Protein AF-A0A7H4M801-F1 (afdb_monomer)

InterPro domains:
  IPR002725 YgjP-like, metallopeptidase domain [PF01863] (8-47)
  IPR053136 UTP pyrophosphatase-like [PTHR30399] (2-62)

Radius of gyration: 12.74 Å; Cα contacts (8 Å, |Δi|>4): 32; chains: 1; bounding box: 30×20×32 Å

pLDDT: mean 92.6, std 11.76, range [46.81, 98.75]

Foldseek 3Di:
DVVVVVPDDPLLVQLVVLLVVLCVPDVDPDPSSVVSSCVSPVCNVVSVVVNVVVVVVVVVVVVD

Secondary structure (DSSP, 8-state):
-TTTTTSS-HHHHHHHHHHHHHHTT--SSSHHHHHHHHHH-TTHHHHHHHHHHHHHHHHHHTT-

Organism: Klebsiella variicola (NCBI:txid244366)

Mean predicted aligned error: 3.65 Å

Sequence (64 aa):
MATVFRDAPEAFLRMIVVHELAHLKEKDHNKAFYQLCCHMEPQYHQLEFDTRLWLTHLSLNRSA

Solvent-accessible surface area (backbone atoms only — not comparable to full-atom values): 3723 Å² total; per-residue (Å²): 116,82,70,60,66,76,77,47,57,69,64,42,53,50,36,50,52,42,51,60,57,32,45,78,79,32,82,57,96,45,73,68,28,52,52,51,29,38,70,80,33,83,57,35,70,60,36,49,51,51,40,53,51,50,54,50,52,52,53,57,65,73,73,110

Structure (mmCIF, N/CA/C/O backbone):
data_AF-A0A7H4M801-F1
#
_entry.id   AF-A0A7H4M801-F1
#
loop_
_atom_site.group_PDB
_atom_site.id
_atom_site.type_symbol
_atom_site.label_atom_id
_atom_site.label_alt_id
_atom_site.label_comp_id
_atom_site.label_asym_id
_atom_site.label_entity_id
_atom_site.label_seq_id
_atom_site.pdbx_PDB_ins_code
_atom_site.Cartn_x
_atom_site.Cartn_y
_atom_site.Cartn_z
_atom_site.occupancy
_atom_site.B_iso_or_equiv
_atom_site.auth_seq_id
_atom_site.auth_comp_id
_atom_site.auth_asym_id
_atom_site.auth_atom_id
_atom_site.pdbx_PDB_model_num
ATOM 1 N N . MET A 1 1 ? 1.218 8.630 -15.161 1.00 52.44 1 MET A N 1
ATOM 2 C CA . MET A 1 1 ? 0.454 8.013 -14.057 1.00 52.44 1 MET A CA 1
ATOM 3 C C . MET A 1 1 ? -0.668 7.109 -14.569 1.00 52.44 1 MET A C 1
ATOM 5 O O . MET A 1 1 ? -0.575 5.919 -14.333 1.00 52.44 1 MET A O 1
ATOM 9 N N . ALA A 1 2 ? -1.649 7.587 -15.349 1.00 58.00 2 ALA A N 1
ATOM 10 C CA . ALA A 1 2 ? -2.819 6.777 -15.748 1.00 58.00 2 ALA A CA 1
ATOM 11 C C . ALA A 1 2 ? -2.532 5.483 -16.546 1.00 58.00 2 ALA A C 1
ATOM 13 O O . ALA A 1 2 ? -3.290 4.525 -16.443 1.00 58.00 2 ALA A O 1
ATOM 14 N N . THR A 1 3 ? -1.444 5.416 -17.321 1.00 65.00 3 THR A N 1
ATOM 15 C CA . THR A 1 3 ? -1.100 4.194 -18.069 1.00 65.00 3 THR A CA 1
ATOM 16 C C . THR A 1 3 ? -0.570 3.073 -17.182 1.00 65.00 3 THR A C 1
ATOM 18 O O . THR A 1 3 ? -0.745 1.916 -17.531 1.00 65.00 3 THR A O 1
ATOM 21 N N . VAL A 1 4 ? 0.017 3.383 -16.017 1.00 76.06 4 VAL A N 1
ATOM 22 C CA . VAL A 1 4 ? 0.631 2.360 -15.152 1.00 76.06 4 VAL A CA 1
ATOM 23 C C . VAL A 1 4 ? -0.409 1.412 -14.555 1.00 76.06 4 VAL A C 1
ATOM 25 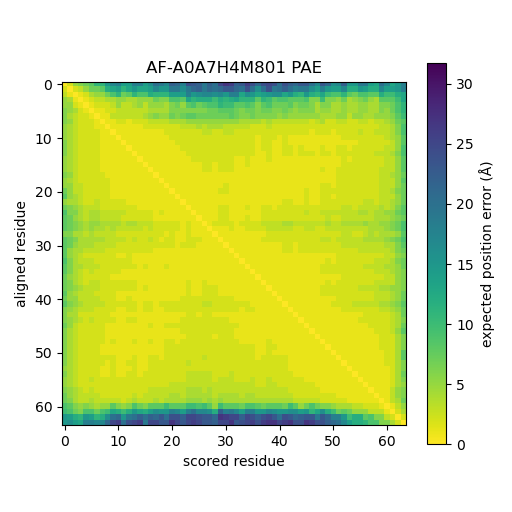O O . VAL A 1 4 ? -0.115 0.246 -14.336 1.00 76.06 4 VAL A O 1
ATOM 28 N N . PHE A 1 5 ? -1.636 1.896 -14.344 1.00 83.00 5 PHE A N 1
ATOM 29 C CA . PHE A 1 5 ? -2.723 1.093 -13.789 1.00 83.00 5 PHE A CA 1
ATOM 30 C C . PHE A 1 5 ? -3.323 0.119 -14.804 1.00 83.00 5 PHE A C 1
ATOM 32 O O . PHE A 1 5 ? -3.875 -0.897 -14.405 1.00 83.00 5 PHE A O 1
ATOM 39 N N . ARG A 1 6 ? -3.207 0.397 -16.110 1.00 85.56 6 ARG A N 1
ATOM 40 C CA . ARG A 1 6 ? -3.713 -0.509 -17.152 1.00 85.56 6 ARG A CA 1
ATOM 41 C C . ARG A 1 6 ? -2.958 -1.837 -17.161 1.00 85.56 6 ARG A C 1
ATOM 43 O O . ARG A 1 6 ? -3.573 -2.873 -17.372 1.00 85.56 6 ARG A O 1
ATOM 50 N N . ASP A 1 7 ? -1.653 -1.773 -16.919 1.00 87.12 7 ASP A N 1
ATOM 51 C CA . ASP A 1 7 ? -0.744 -2.918 -17.010 1.00 87.12 7 ASP A CA 1
ATOM 52 C C . ASP A 1 7 ? -0.393 -3.496 -15.626 1.00 87.12 7 ASP A C 1
ATOM 54 O O . ASP A 1 7 ? 0.443 -4.393 -15.511 1.00 87.12 7 ASP A O 1
ATOM 58 N N . ALA A 1 8 ? -0.998 -2.967 -14.557 1.00 91.19 8 ALA A N 1
ATOM 59 C CA . ALA A 1 8 ? -0.744 -3.424 -13.200 1.00 91.19 8 ALA A CA 1
ATOM 60 C C . ALA A 1 8 ? -1.443 -4.772 -12.929 1.00 91.19 8 ALA A C 1
ATOM 62 O O . ALA A 1 8 ? -2.609 -4.943 -13.294 1.00 91.19 8 ALA A O 1
ATOM 63 N N . PRO A 1 9 ? -0.780 -5.714 -12.234 1.00 95.62 9 PRO A N 1
ATOM 64 C CA . PRO A 1 9 ? -1.427 -6.905 -11.695 1.00 95.62 9 PRO A CA 1
ATOM 65 C C . PRO A 1 9 ? -2.680 -6.580 -10.870 1.00 95.62 9 PRO A C 1
ATOM 67 O O . PRO A 1 9 ? -2.705 -5.606 -10.113 1.00 95.62 9 PRO A O 1
ATOM 70 N N . GLU A 1 10 ? -3.696 -7.445 -10.945 1.00 96.56 10 GLU A N 1
ATOM 71 C CA . GLU A 1 10 ? -4.974 -7.269 -10.236 1.00 96.56 10 GLU A CA 1
ATOM 72 C C . GLU A 1 10 ? -4.785 -7.043 -8.726 1.00 96.56 10 GLU A C 1
ATOM 74 O O . GLU A 1 10 ? -5.434 -6.182 -8.132 1.00 96.56 10 GLU A O 1
ATOM 79 N N . ALA A 1 11 ? -3.854 -7.772 -8.106 1.00 97.31 11 ALA A N 1
ATOM 80 C CA . ALA A 1 11 ? -3.571 -7.651 -6.680 1.00 97.31 11 ALA A CA 1
ATOM 81 C C . ALA A 1 11 ? -3.081 -6.241 -6.290 1.00 97.31 11 ALA A C 1
ATOM 83 O O . ALA A 1 11 ? -3.432 -5.738 -5.223 1.00 97.31 11 ALA A O 1
ATOM 84 N N . PHE A 1 12 ? -2.335 -5.562 -7.169 1.00 97.06 12 PHE A N 1
ATOM 85 C CA . PHE A 1 12 ? -1.877 -4.190 -6.926 1.00 97.06 12 PHE A CA 1
ATOM 86 C C . PHE A 1 12 ? -3.030 -3.199 -7.060 1.00 97.06 12 PHE A C 1
ATOM 88 O O . PHE A 1 12 ? -3.175 -2.307 -6.228 1.00 97.06 12 PHE A O 1
ATOM 95 N N . LEU A 1 13 ? -3.898 -3.391 -8.059 1.00 96.38 13 LEU A N 1
ATOM 96 C CA . LEU A 1 13 ? -5.107 -2.579 -8.223 1.00 96.38 13 LEU A CA 1
ATOM 97 C C . LEU A 1 13 ? -6.027 -2.693 -7.005 1.00 96.38 13 LEU A C 1
ATOM 99 O O . LEU A 1 13 ? -6.542 -1.686 -6.526 1.00 96.38 13 LEU A O 1
ATOM 103 N N . ARG A 1 14 ? -6.183 -3.902 -6.461 1.00 96.75 14 ARG A N 1
ATOM 104 C CA . ARG A 1 14 ? -6.954 -4.142 -5.239 1.00 96.75 14 ARG A CA 1
ATOM 105 C C . ARG A 1 14 ? -6.361 -3.419 -4.035 1.00 96.75 14 ARG A C 1
ATOM 107 O O . ARG A 1 14 ? -7.102 -2.753 -3.317 1.00 96.75 14 ARG A O 1
ATOM 114 N N . MET A 1 15 ? -5.043 -3.501 -3.848 1.00 97.81 15 MET A N 1
ATOM 115 C CA . MET A 1 15 ? -4.350 -2.772 -2.783 1.00 97.81 15 MET A CA 1
ATOM 116 C C . MET A 1 15 ? -4.578 -1.262 -2.901 1.00 97.81 15 MET A C 1
ATOM 118 O O . MET A 1 15 ? -4.950 -0.635 -1.912 1.00 97.81 15 MET A O 1
ATOM 122 N N . ILE A 1 16 ? -4.443 -0.697 -4.107 1.00 97.06 16 ILE A N 1
ATOM 123 C CA . ILE A 1 16 ? -4.678 0.73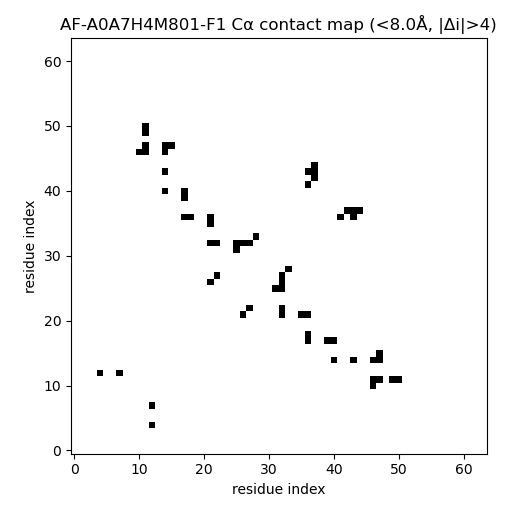3 -4.361 1.00 97.06 16 ILE A CA 1
ATOM 124 C C . ILE A 1 16 ? -6.118 1.114 -4.005 1.00 97.06 16 ILE A C 1
ATOM 126 O O . ILE A 1 16 ? -6.335 2.088 -3.295 1.00 97.06 16 ILE A O 1
ATOM 130 N N . VAL A 1 17 ? -7.113 0.339 -4.445 1.00 97.69 17 VAL A N 1
ATOM 131 C CA . VAL A 1 17 ? -8.519 0.620 -4.114 1.00 97.69 17 VAL A CA 1
ATOM 132 C C . VAL A 1 17 ? -8.747 0.588 -2.602 1.00 97.69 17 VAL A C 1
ATOM 134 O O . VAL A 1 17 ? -9.378 1.496 -2.070 1.00 97.69 17 VAL A O 1
ATOM 137 N N . VAL A 1 18 ? -8.210 -0.409 -1.894 1.00 98.44 18 VAL A N 1
ATOM 138 C CA . VAL A 1 18 ? -8.308 -0.498 -0.428 1.00 98.44 18 VAL A CA 1
ATOM 139 C C . VAL A 1 18 ? -7.657 0.707 0.256 1.00 98.44 18 VAL A C 1
ATOM 141 O O . VAL A 1 18 ? -8.254 1.277 1.169 1.00 98.44 18 VAL A O 1
ATOM 144 N N . HIS A 1 19 ? -6.478 1.125 -0.209 1.00 98.50 19 HIS A N 1
ATOM 145 C CA . HIS A 1 19 ? -5.758 2.296 0.292 1.00 98.50 19 HIS A CA 1
ATOM 146 C C . HIS A 1 19 ? -6.591 3.577 0.165 1.00 98.50 19 HIS A C 1
ATOM 148 O O . HIS A 1 19 ? -6.823 4.285 1.145 1.00 98.50 19 HIS A O 1
ATOM 154 N N . GLU A 1 20 ? -7.096 3.852 -1.037 1.00 97.81 20 GLU A N 1
ATOM 155 C CA . GLU A 1 20 ? -7.863 5.068 -1.310 1.00 97.81 20 GLU A CA 1
ATOM 156 C C . GLU A 1 20 ? -9.240 5.052 -0.625 1.00 97.81 20 GLU A C 1
ATOM 158 O O . GLU A 1 20 ? -9.723 6.088 -0.168 1.00 97.81 20 GLU A O 1
ATOM 163 N N . LEU A 1 21 ? -9.868 3.878 -0.474 1.00 98.50 21 LEU A N 1
ATOM 164 C CA . LEU A 1 21 ? -11.094 3.742 0.319 1.00 98.50 21 LEU A CA 1
ATOM 165 C C . LEU A 1 21 ? -10.845 4.014 1.806 1.00 98.50 21 LEU A C 1
ATOM 167 O O . LEU A 1 21 ? -11.670 4.667 2.448 1.00 98.50 21 LEU A O 1
ATOM 171 N N . ALA A 1 22 ? -9.718 3.560 2.360 1.00 98.62 22 ALA A N 1
ATOM 172 C CA . ALA A 1 22 ? -9.363 3.848 3.747 1.00 98.62 22 ALA A CA 1
ATOM 173 C C . ALA A 1 22 ? -9.187 5.357 3.985 1.00 98.62 22 ALA A C 1
ATOM 175 O O . ALA A 1 22 ? -9.616 5.857 5.030 1.00 98.62 22 ALA A O 1
ATOM 176 N N . HIS A 1 23 ? -8.691 6.102 2.990 1.00 98.56 23 HIS A N 1
ATOM 177 C CA 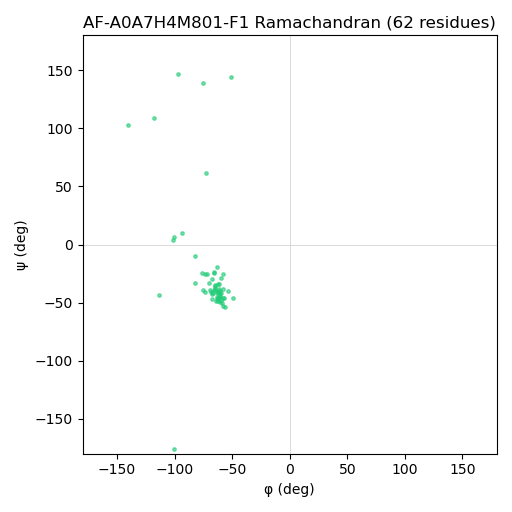. HIS A 1 23 ? -8.571 7.561 3.047 1.00 98.56 23 HIS A CA 1
ATOM 178 C C . HIS A 1 23 ? -9.892 8.327 3.171 1.00 98.56 23 HIS A C 1
ATOM 180 O O . HIS A 1 23 ? -9.896 9.463 3.650 1.00 98.56 23 HIS A O 1
ATOM 186 N N . LEU A 1 24 ? -11.030 7.709 2.837 1.00 98.25 24 LEU A N 1
ATOM 187 C CA . LEU A 1 24 ? -12.346 8.311 3.079 1.00 98.25 24 LEU A CA 1
ATOM 188 C C . LEU A 1 24 ? -12.659 8.460 4.577 1.00 98.25 24 LEU A C 1
ATOM 190 O O . LEU A 1 24 ? -13.470 9.309 4.949 1.00 98.25 24 LEU A O 1
ATOM 194 N N . LYS A 1 25 ? -12.030 7.643 5.431 1.00 97.88 25 LYS A N 1
ATOM 195 C CA . LYS A 1 25 ? -12.230 7.644 6.886 1.00 97.88 25 LYS A CA 1
ATOM 196 C C . LYS A 1 25 ? -10.987 8.098 7.652 1.00 97.88 25 LYS A C 1
ATOM 198 O O . LYS A 1 25 ? -11.108 8.893 8.578 1.00 97.88 25 LYS A O 1
ATOM 203 N N . GLU A 1 26 ? -9.813 7.615 7.259 1.00 98.25 26 GLU A N 1
ATOM 204 C CA . GLU A 1 26 ? -8.537 7.846 7.937 1.00 98.25 26 GLU A CA 1
ATOM 205 C C . GLU A 1 26 ? -7.580 8.601 7.001 1.00 98.25 26 GLU A C 1
ATOM 207 O O . GLU A 1 26 ? -7.097 8.060 6.010 1.00 98.25 26 GLU A O 1
ATOM 212 N N . LYS A 1 27 ? -7.302 9.877 7.286 1.00 95.56 27 LYS A N 1
ATOM 213 C CA . LYS A 1 27 ? -6.514 10.729 6.373 1.00 95.56 27 LYS A CA 1
ATOM 214 C C . LYS A 1 27 ? -5.016 10.423 6.390 1.00 95.56 27 LYS A C 1
ATOM 216 O O . LYS A 1 27 ? -4.387 10.443 5.338 1.00 95.56 27 LYS A O 1
ATOM 221 N N . ASP A 1 28 ? -4.465 10.139 7.567 1.00 98.19 28 ASP A N 1
ATOM 222 C CA . ASP A 1 28 ? -3.035 9.891 7.751 1.00 98.19 28 ASP A CA 1
ATOM 223 C C . ASP A 1 28 ? -2.737 8.389 7.757 1.00 98.19 28 ASP A C 1
ATOM 225 O O . ASP A 1 28 ? -3.509 7.607 8.311 1.00 98.19 28 ASP A O 1
ATOM 229 N N . HIS A 1 29 ? -1.572 7.983 7.243 1.00 98.06 29 HIS A N 1
ATOM 230 C CA . HIS A 1 29 ? -1.075 6.598 7.297 1.00 98.06 29 HIS A CA 1
ATOM 231 C C . HIS A 1 29 ? -0.607 6.199 8.708 1.00 98.06 29 HIS A C 1
ATOM 233 O O . HIS A 1 29 ? 0.564 5.906 8.948 1.00 98.06 29 HIS A O 1
ATOM 239 N N . ASN A 1 30 ? -1.528 6.223 9.668 1.00 98.06 30 ASN A N 1
ATOM 240 C CA . ASN A 1 30 ? -1.308 5.862 11.064 1.00 98.06 30 ASN A CA 1
ATOM 241 C C . ASN A 1 30 ? -1.817 4.434 11.363 1.00 98.06 30 ASN A C 1
ATOM 243 O O . ASN A 1 30 ? -2.277 3.706 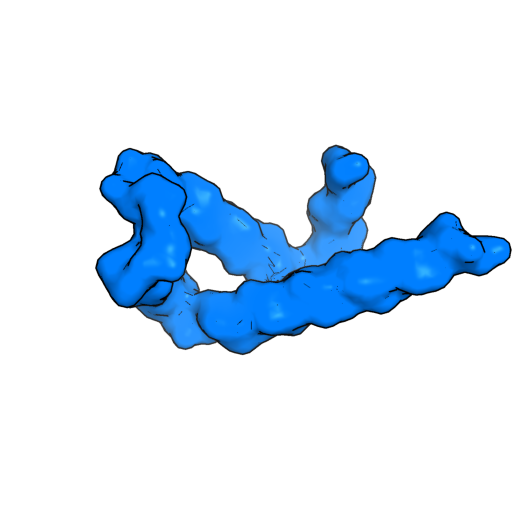10.483 1.00 98.06 30 ASN A O 1
ATOM 247 N N . LYS A 1 31 ? -1.751 4.005 12.630 1.00 98.31 31 LYS A N 1
ATOM 248 C CA . LYS A 1 31 ? -2.180 2.654 13.032 1.00 98.31 31 LYS A CA 1
ATOM 249 C C . LYS A 1 31 ? -3.647 2.354 12.684 1.00 98.31 31 LYS A C 1
ATOM 251 O O . LYS A 1 31 ? -3.936 1.227 12.296 1.00 98.31 31 LYS A O 1
ATOM 256 N N . ALA A 1 32 ? -4.549 3.329 12.814 1.00 98.44 32 ALA A N 1
ATOM 257 C CA . ALA A 1 32 ? -5.967 3.147 12.504 1.00 98.44 32 ALA A CA 1
ATOM 258 C C . ALA A 1 32 ? -6.192 2.962 10.996 1.00 98.44 32 ALA A C 1
ATOM 260 O O . ALA A 1 32 ? -6.926 2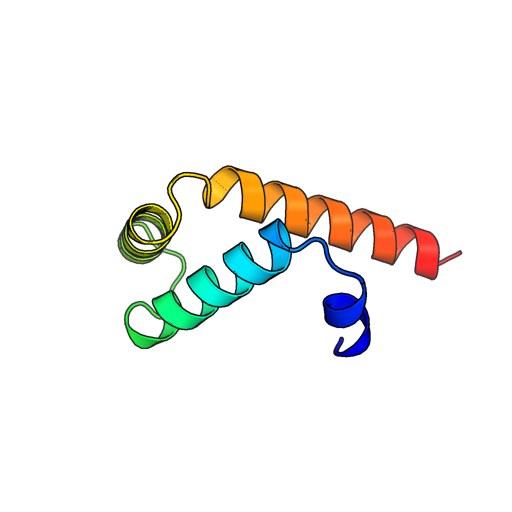.056 10.602 1.00 98.44 32 ALA A O 1
ATOM 261 N N . PHE A 1 33 ? -5.484 3.732 10.162 1.00 98.75 33 PHE A N 1
ATOM 262 C CA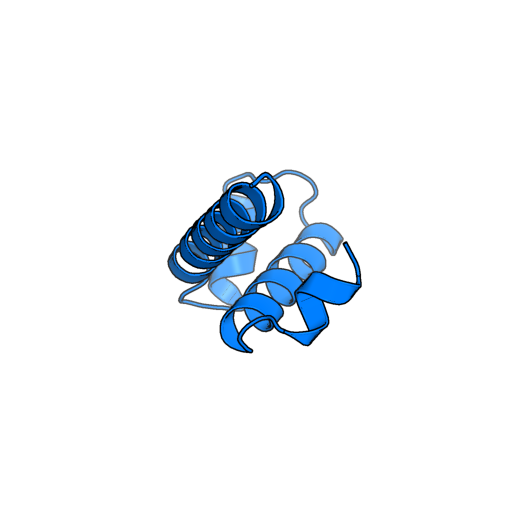 . PHE A 1 33 ? -5.480 3.550 8.708 1.00 98.75 33 PHE A CA 1
ATOM 263 C C . PHE A 1 33 ? -5.060 2.130 8.320 1.00 98.75 33 PHE A C 1
ATOM 265 O O . PHE A 1 33 ? -5.806 1.424 7.647 1.00 98.75 33 PHE A O 1
ATOM 272 N N . TYR A 1 34 ? -3.904 1.665 8.804 1.00 98.50 34 TYR A N 1
ATOM 273 C CA . TYR A 1 34 ? -3.414 0.329 8.450 1.00 98.50 34 TYR A CA 1
ATOM 274 C C . TYR A 1 34 ? -4.320 -0.790 8.973 1.00 98.50 34 TYR A C 1
ATOM 276 O O . TYR A 1 34 ? -4.508 -1.793 8.290 1.00 98.50 34 TYR A O 1
ATOM 284 N N . GLN A 1 35 ? -4.930 -0.619 10.149 1.00 98.50 35 GLN A N 1
ATOM 285 C CA . GLN A 1 35 ? -5.929 -1.563 10.653 1.00 98.50 35 GLN A CA 1
ATOM 286 C C . GLN A 1 35 ? -7.162 -1.635 9.745 1.00 98.50 35 GLN A C 1
ATOM 288 O O . GLN A 1 35 ? -7.661 -2.729 9.487 1.00 98.50 35 GLN A O 1
ATOM 293 N N . LEU A 1 36 ? -7.634 -0.493 9.241 1.00 98.69 36 LEU A N 1
ATOM 294 C CA . LEU A 1 36 ? -8.756 -0.430 8.310 1.00 98.69 36 LEU A CA 1
ATOM 295 C C . LEU A 1 36 ? -8.409 -1.070 6.956 1.00 98.69 36 LEU A C 1
ATOM 297 O O . LEU A 1 36 ? -9.209 -1.838 6.422 1.00 98.69 36 LEU A O 1
ATOM 301 N N . CYS A 1 37 ? -7.206 -0.827 6.438 1.00 98.75 37 CYS A N 1
ATOM 302 C CA . CYS A 1 37 ? -6.721 -1.482 5.225 1.00 98.75 37 CYS A CA 1
ATOM 303 C C . CYS A 1 37 ? -6.643 -3.007 5.386 1.00 98.75 37 CYS A C 1
ATOM 305 O O . CYS A 1 37 ? -7.207 -3.734 4.573 1.00 98.75 37 CYS A O 1
ATOM 307 N N . CYS A 1 38 ? -6.031 -3.500 6.468 1.00 98.50 38 CYS A N 1
ATOM 308 C CA . CYS A 1 38 ? -5.915 -4.936 6.749 1.00 98.50 38 CYS A CA 1
ATOM 309 C C . CYS A 1 38 ? -7.264 -5.618 7.024 1.00 98.50 38 CYS A C 1
ATOM 311 O O . CYS A 1 38 ? -7.391 -6.828 6.851 1.00 98.50 38 CYS A O 1
ATOM 313 N N . HIS A 1 39 ? -8.279 -4.859 7.448 1.00 98.25 39 HIS A N 1
ATOM 314 C CA . HIS A 1 39 ? -9.644 -5.366 7.558 1.00 98.25 39 HIS A CA 1
ATOM 315 C C . HIS A 1 39 ? -10.274 -5.640 6.183 1.00 98.25 39 HIS A C 1
ATOM 317 O O . HIS A 1 39 ? -10.983 -6.632 6.032 1.00 98.25 39 HIS A O 1
ATOM 323 N N . MET A 1 40 ? -10.016 -4.782 5.189 1.00 98.56 40 MET A N 1
ATOM 324 C CA . MET A 1 40 ? -10.532 -4.947 3.823 1.00 98.56 40 MET A CA 1
ATOM 325 C C . MET A 1 40 ? -9.694 -5.917 2.977 1.00 98.56 40 MET A C 1
ATOM 327 O O . MET A 1 40 ? -10.244 -6.613 2.129 1.00 98.56 40 MET A O 1
ATOM 331 N N . GLU A 1 41 ? -8.380 -5.975 3.204 1.00 98.44 41 GLU A N 1
ATOM 332 C CA . GLU A 1 41 ? -7.447 -6.863 2.505 1.00 98.44 41 GLU A CA 1
ATOM 333 C C . GLU A 1 41 ? -6.409 -7.426 3.496 1.00 98.44 41 GLU A C 1
ATOM 335 O O . GLU A 1 41 ? -5.470 -6.722 3.872 1.00 98.44 41 GLU A O 1
ATOM 340 N N . PRO A 1 42 ? -6.539 -8.693 3.934 1.00 98.25 42 PRO A N 1
ATOM 341 C CA . PRO A 1 42 ? -5.628 -9.296 4.910 1.00 98.25 42 PRO A CA 1
ATOM 342 C C . PRO A 1 42 ? -4.152 -9.305 4.488 1.00 98.25 42 PRO A C 1
ATOM 344 O O . PRO A 1 42 ? -3.273 -9.327 5.348 1.00 98.25 42 PRO A O 1
ATOM 347 N N . GLN A 1 43 ? -3.861 -9.282 3.182 1.00 98.31 43 GLN A N 1
ATOM 348 C CA . GLN A 1 43 ? -2.495 -9.241 2.649 1.00 98.31 43 GLN A CA 1
ATOM 349 C C . GLN A 1 43 ? -1.994 -7.817 2.367 1.00 98.31 43 GLN A C 1
ATOM 351 O O . GLN A 1 43 ? -0.937 -7.652 1.756 1.00 98.31 43 GLN A O 1
ATOM 356 N N . TYR A 1 44 ? -2.719 -6.784 2.811 1.00 98.69 44 TYR A N 1
ATOM 357 C CA . TYR A 1 44 ? -2.498 -5.392 2.418 1.00 98.69 44 TYR A CA 1
ATOM 358 C C . TYR A 1 44 ? -1.036 -4.944 2.542 1.00 98.69 44 TYR A C 1
ATOM 360 O O . TYR A 1 44 ? -0.495 -4.377 1.599 1.00 98.69 44 TYR A O 1
ATOM 368 N N . HIS A 1 45 ? -0.363 -5.246 3.657 1.00 98.44 45 HIS A N 1
ATOM 369 C CA . HIS A 1 45 ? 1.035 -4.844 3.850 1.00 98.44 45 HIS A CA 1
ATOM 370 C C . HIS A 1 45 ? 1.987 -5.444 2.811 1.00 98.44 45 HIS A C 1
ATOM 372 O O . HIS A 1 45 ? 2.871 -4.747 2.314 1.00 98.44 45 HIS A O 1
ATOM 378 N N . GLN A 1 46 ? 1.801 -6.722 2.473 1.00 98.62 46 GLN A N 1
ATOM 379 C CA . GLN A 1 46 ? 2.629 -7.389 1.473 1.00 98.62 46 GLN A CA 1
ATOM 380 C C . GLN A 1 46 ? 2.364 -6.795 0.089 1.00 98.62 46 GLN A C 1
ATOM 382 O O . GLN A 1 46 ? 3.295 -6.410 -0.614 1.00 98.62 46 GLN A O 1
ATOM 387 N N . LEU A 1 47 ? 1.088 -6.628 -0.262 1.00 98.50 47 LEU A N 1
ATOM 388 C CA . LEU A 1 47 ? 0.695 -6.056 -1.546 1.00 98.50 47 LEU A CA 1
ATOM 389 C C . LEU A 1 47 ? 1.134 -4.595 -1.696 1.00 98.50 47 LEU A C 1
ATOM 391 O O . LEU A 1 47 ? 1.507 -4.180 -2.795 1.00 98.50 47 LEU A O 1
ATOM 395 N N . GLU A 1 48 ? 1.120 -3.810 -0.616 1.00 98.44 48 GLU A N 1
ATOM 396 C CA . GLU A 1 48 ? 1.609 -2.432 -0.623 1.00 98.44 48 GLU A CA 1
ATOM 397 C C . GLU A 1 48 ? 3.109 -2.396 -0.916 1.00 98.44 48 GLU A C 1
ATOM 399 O O . GLU A 1 48 ? 3.553 -1.652 -1.797 1.00 98.44 48 GL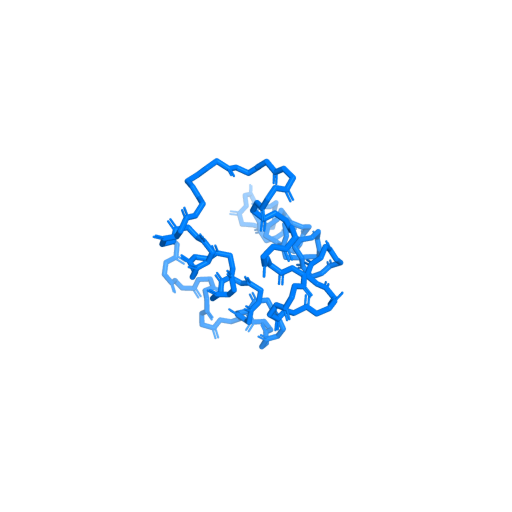U A O 1
ATOM 404 N N . PHE A 1 49 ? 3.887 -3.221 -0.211 1.00 98.31 49 PHE A N 1
ATOM 4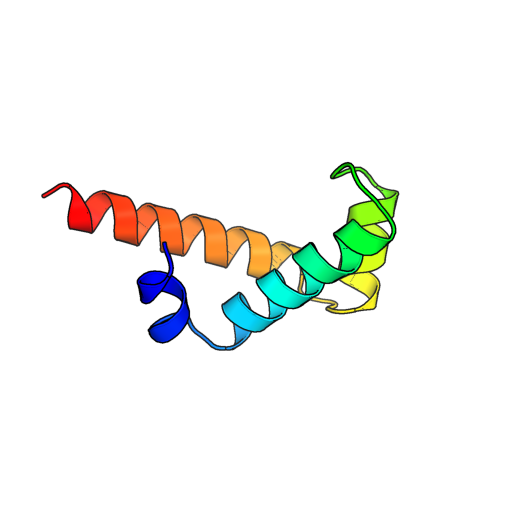05 C CA . PHE A 1 49 ? 5.322 -3.331 -0.439 1.00 98.31 49 PHE A CA 1
ATOM 406 C C . PHE A 1 49 ? 5.634 -3.763 -1.879 1.00 98.31 49 PHE A C 1
ATOM 408 O O . PHE A 1 49 ? 6.397 -3.081 -2.567 1.00 98.31 49 PHE A O 1
ATOM 415 N N . ASP A 1 50 ? 4.997 -4.830 -2.364 1.00 98.19 50 ASP A N 1
ATOM 416 C CA . ASP A 1 50 ? 5.232 -5.369 -3.707 1.00 98.19 50 ASP A CA 1
ATOM 417 C C . ASP A 1 50 ? 4.863 -4.360 -4.799 1.00 98.19 50 ASP A C 1
ATOM 419 O O . ASP A 1 50 ? 5.606 -4.188 -5.767 1.00 98.19 50 ASP A O 1
ATOM 423 N N . THR A 1 51 ? 3.764 -3.622 -4.617 1.00 96.56 51 THR A N 1
ATOM 424 C CA . THR A 1 51 ? 3.363 -2.565 -5.555 1.00 96.56 51 THR A CA 1
ATOM 425 C C . THR A 1 51 ? 4.406 -1.451 -5.600 1.00 96.56 51 THR A C 1
ATOM 427 O O . THR A 1 51 ? 4.794 -1.010 -6.683 1.00 96.56 51 THR A O 1
ATOM 430 N N . ARG A 1 52 ? 4.905 -0.996 -4.442 1.00 96.56 52 ARG A N 1
ATOM 431 C CA . ARG A 1 52 ? 5.951 0.040 -4.370 1.00 96.56 52 ARG A CA 1
ATOM 432 C C . ARG A 1 52 ? 7.258 -0.436 -5.008 1.00 96.56 52 ARG A C 1
ATOM 434 O O . ARG A 1 52 ? 7.893 0.328 -5.741 1.00 96.56 52 ARG A O 1
ATOM 441 N N . LEU A 1 53 ? 7.643 -1.690 -4.772 1.00 96.69 53 LEU A N 1
ATOM 442 C CA . LEU A 1 53 ? 8.826 -2.302 -5.375 1.00 96.69 53 LEU A CA 1
ATOM 443 C C . LEU A 1 53 ? 8.693 -2.392 -6.901 1.00 96.69 53 LEU A C 1
ATOM 445 O O . LEU A 1 53 ? 9.596 -1.978 -7.630 1.00 96.69 53 LEU A O 1
ATOM 449 N N . TRP A 1 54 ? 7.548 -2.862 -7.393 1.00 94.81 54 TRP A N 1
ATOM 450 C CA . TRP A 1 54 ? 7.261 -2.954 -8.822 1.00 94.81 54 TRP A CA 1
ATOM 451 C C . TRP A 1 54 ? 7.268 -1.583 -9.509 1.00 94.81 54 TRP A C 1
ATOM 453 O O . TRP A 1 54 ? 7.915 -1.417 -10.544 1.00 94.81 54 TRP A O 1
ATOM 463 N N . LEU A 1 55 ? 6.631 -0.570 -8.912 1.00 93.38 55 LEU A N 1
ATOM 464 C CA . LEU A 1 55 ? 6.657 0.803 -9.432 1.00 93.38 55 LEU A CA 1
ATOM 465 C C . LEU A 1 55 ? 8.082 1.370 -9.477 1.00 93.38 55 LEU A C 1
ATOM 467 O O . LEU A 1 55 ? 8.445 2.046 -10.442 1.00 93.38 55 LEU A O 1
ATOM 471 N N . THR A 1 56 ? 8.904 1.059 -8.471 1.00 94.81 56 THR A N 1
ATOM 472 C CA . THR A 1 56 ? 10.321 1.444 -8.443 1.00 94.81 56 THR A CA 1
ATOM 473 C C . THR A 1 56 ? 11.073 0.799 -9.605 1.00 94.81 56 THR A C 1
ATOM 475 O O . THR A 1 56 ? 11.735 1.506 -10.364 1.00 94.81 56 THR A O 1
ATOM 478 N N . HIS A 1 57 ? 10.909 -0.509 -9.820 1.00 94.06 57 HIS A N 1
ATOM 479 C CA . HIS A 1 57 ? 11.512 -1.217 -10.951 1.00 94.06 57 HIS A CA 1
ATOM 480 C C . HIS A 1 57 ? 11.111 -0.609 -12.305 1.00 94.06 57 HIS A C 1
ATOM 482 O O . HIS A 1 57 ? 11.970 -0.334 -13.142 1.00 94.06 57 HIS A O 1
ATOM 488 N N . LEU A 1 58 ? 9.821 -0.316 -12.503 1.00 91.94 58 LEU A N 1
ATOM 489 C CA . LEU A 1 58 ? 9.349 0.353 -13.716 1.00 91.94 58 LEU A CA 1
ATOM 490 C C . LEU A 1 58 ? 9.971 1.740 -13.906 1.00 91.94 58 LEU A C 1
ATOM 492 O O . LEU A 1 58 ? 10.293 2.108 -15.034 1.00 91.94 58 LEU A O 1
ATOM 496 N N . SER A 1 59 ? 10.132 2.515 -12.829 1.00 90.56 59 SER A N 1
ATOM 497 C CA . SER A 1 59 ? 10.748 3.846 -12.898 1.00 90.56 59 SER A CA 1
ATOM 498 C C . SER A 1 59 ? 12.219 3.788 -13.316 1.00 90.56 59 SER A C 1
ATOM 500 O O . SER A 1 59 ? 12.651 4.602 -14.134 1.00 90.56 59 SER A O 1
ATOM 502 N N . LEU A 1 60 ? 12.959 2.789 -12.823 1.00 93.12 60 LEU A N 1
ATOM 503 C CA . LEU A 1 60 ? 14.360 2.568 -13.176 1.00 93.12 60 LEU A CA 1
ATOM 504 C C . LEU A 1 60 ? 14.501 2.155 -14.646 1.00 93.12 60 LEU A C 1
ATOM 506 O O . LEU A 1 60 ? 15.342 2.703 -15.348 1.00 93.12 60 LEU A O 1
ATOM 510 N N . ASN A 1 61 ? 13.625 1.275 -15.139 1.00 87.56 61 ASN A N 1
ATOM 511 C CA . ASN A 1 61 ? 13.648 0.841 -16.539 1.00 87.56 61 ASN A CA 1
ATOM 512 C C . ASN A 1 61 ? 13.176 1.917 -17.529 1.00 87.56 61 ASN A C 1
ATOM 514 O O . ASN A 1 61 ? 13.540 1.863 -18.695 1.00 87.56 61 ASN A O 1
ATOM 518 N N . ARG A 1 62 ? 12.338 2.872 -17.101 1.00 74.75 62 ARG A N 1
ATOM 519 C CA . ARG A 1 62 ? 11.893 4.001 -17.945 1.00 74.75 62 ARG A CA 1
ATOM 520 C C . ARG A 1 62 ? 12.898 5.154 -18.009 1.00 74.75 62 ARG A C 1
ATOM 522 O O . ARG A 1 62 ? 12.683 6.077 -18.787 1.00 74.75 62 ARG 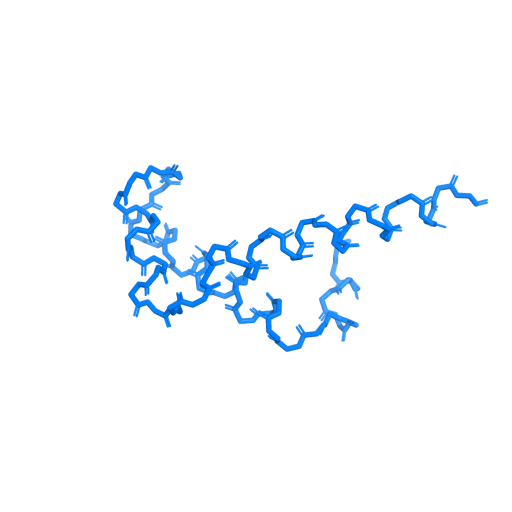A O 1
ATOM 529 N N . SER A 1 63 ? 13.930 5.127 -17.167 1.00 59.81 63 SER A N 1
ATOM 530 C CA . SER A 1 63 ? 14.974 6.161 -17.089 1.00 59.81 63 SER A CA 1
ATOM 531 C C . SER A 1 63 ? 16.270 5.758 -17.812 1.00 59.81 63 SER A C 1
ATOM 533 O O . SER A 1 63 ? 17.263 6.479 -17.715 1.00 59.81 63 SER A O 1
ATOM 535 N N . ALA A 1 64 ? 16.253 4.621 -18.514 1.00 46.81 64 ALA A N 1
ATOM 536 C CA . ALA A 1 64 ? 17.283 4.138 -19.434 1.00 46.81 64 ALA A CA 1
ATOM 537 C C . ALA A 1 64 ? 16.772 4.252 -20.878 1.00 46.81 64 ALA A C 1
ATOM 539 O O . ALA A 1 64 ? 17.608 4.522 -21.767 1.00 46.81 64 ALA A O 1
#